Protein AF-A0A1T4WFX3-F1 (afdb_monomer_lite)

InterPro domains:
  IPR011010 DNA breaking-rejoining enzyme, catalytic core [SSF56349] (25-140)
  IPR044068 Core-binding (CB) domain [PS51900] (23-101)
  IPR057084 Phage integrase, N-terminal domain [PF24624] (21-119)

Foldseek 3Di:
DDPVVVVVVVVVVVVVVVQDQQDWQLVLLVVCLVVPLVPDPCSVVLSVLSNVLCVVLVRGRVVPDAPVSLVVSLVVCVVVDALVVNLVNLVSLQCSQVVCVVVVVHDDDRRSPPPDRDDHDDDPDDDDDPVSVVVVVVVVVVD

Structure (mmCIF, N/CA/C/O backbone):
data_AF-A0A1T4WFX3-F1
#
_entry.id   AF-A0A1T4WFX3-F1
#
loop_
_atom_site.group_PDB
_atom_site.id
_atom_site.type_symbol
_atom_site.label_atom_id
_atom_site.label_alt_id
_atom_site.label_comp_id
_atom_site.label_asym_id
_atom_site.label_entity_id
_atom_site.label_seq_id
_atom_site.pdbx_PDB_ins_code
_atom_site.Cartn_x
_atom_site.Cartn_y
_atom_site.Cartn_z
_atom_site.occupancy
_atom_site.B_iso_or_equiv
_atom_site.auth_seq_id
_atom_site.auth_comp_id
_atom_site.auth_asym_id
_atom_site.auth_atom_id
_atom_site.pdbx_PDB_model_num
ATOM 1 N N . MET A 1 1 ? 34.697 -6.656 -36.341 1.00 60.41 1 MET A N 1
ATOM 2 C CA . MET A 1 1 ? 33.283 -6.607 -35.911 1.00 60.41 1 MET A CA 1
ATOM 3 C C . MET A 1 1 ? 32.478 -6.214 -37.131 1.00 60.41 1 MET A C 1
ATOM 5 O O . MET A 1 1 ? 32.692 -5.115 -37.619 1.00 60.41 1 MET A O 1
ATOM 9 N N . ASP A 1 2 ? 31.669 -7.121 -37.673 1.00 86.25 2 ASP A N 1
ATOM 10 C CA . ASP A 1 2 ? 30.843 -6.846 -38.857 1.00 86.25 2 ASP A CA 1
ATOM 11 C C . ASP A 1 2 ? 29.645 -5.940 -38.495 1.00 86.25 2 ASP A C 1
ATOM 13 O O . ASP A 1 2 ? 29.198 -5.930 -37.342 1.00 86.25 2 ASP A O 1
ATOM 17 N N . ALA A 1 3 ? 29.141 -5.174 -39.464 1.00 84.69 3 ALA A N 1
ATOM 1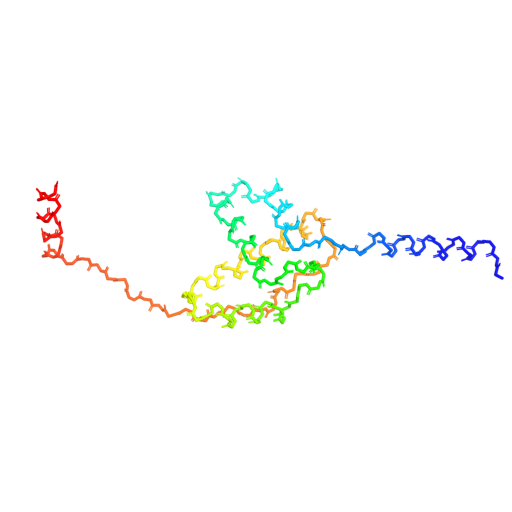8 C CA . ALA A 1 3 ? 28.041 -4.220 -39.329 1.00 84.69 3 ALA A CA 1
ATOM 19 C C . ALA A 1 3 ? 26.791 -4.864 -38.705 1.00 84.69 3 ALA A C 1
ATOM 21 O O . ALA A 1 3 ? 26.182 -4.276 -37.810 1.00 84.69 3 ALA A O 1
ATOM 22 N N . LEU A 1 4 ? 26.495 -6.118 -39.067 1.00 85.94 4 LEU A N 1
ATOM 23 C CA . LEU A 1 4 ? 25.395 -6.903 -38.499 1.00 85.94 4 LEU A CA 1
ATOM 24 C C . LEU A 1 4 ? 25.560 -7.151 -36.986 1.00 85.94 4 LEU A C 1
ATOM 26 O O . LEU A 1 4 ? 24.597 -7.096 -36.221 1.00 85.94 4 LEU A O 1
ATOM 30 N N . ALA A 1 5 ? 26.787 -7.390 -36.513 1.00 87.38 5 ALA A N 1
ATOM 31 C CA . ALA A 1 5 ? 27.062 -7.598 -35.090 1.00 87.38 5 ALA A CA 1
ATOM 32 C C . ALA A 1 5 ? 26.938 -6.293 -34.282 1.00 87.38 5 ALA A C 1
ATOM 34 O O . ALA A 1 5 ? 26.494 -6.310 -33.130 1.00 87.38 5 ALA A O 1
ATOM 35 N N . TYR A 1 6 ? 27.309 -5.158 -34.881 1.00 85.25 6 TYR A N 1
ATOM 36 C CA . TYR A 1 6 ? 27.132 -3.839 -34.275 1.00 85.25 6 TYR A CA 1
ATOM 37 C C . TYR A 1 6 ? 25.650 -3.457 -34.187 1.00 85.25 6 TYR A C 1
ATOM 39 O O . TYR A 1 6 ? 25.186 -3.043 -33.123 1.00 85.25 6 TYR A O 1
ATOM 47 N N . GLU A 1 7 ? 24.891 -3.675 -35.259 1.00 88.56 7 GLU A N 1
ATOM 48 C CA . GLU A 1 7 ? 23.453 -3.413 -35.311 1.00 88.56 7 GLU A CA 1
ATOM 49 C C . GLU A 1 7 ? 22.680 -4.263 -34.294 1.00 88.56 7 GLU A C 1
ATOM 51 O O . GLU A 1 7 ? 21.904 -3.724 -33.502 1.00 88.56 7 GLU A O 1
ATOM 56 N N . ASN A 1 8 ? 22.981 -5.563 -34.204 1.00 89.88 8 ASN A N 1
ATOM 57 C CA . ASN A 1 8 ? 22.392 -6.452 -33.200 1.00 89.88 8 ASN A CA 1
ATOM 58 C C . ASN A 1 8 ? 22.701 -6.000 -31.765 1.00 89.88 8 ASN A C 1
ATOM 60 O O . ASN A 1 8 ? 21.818 -6.003 -30.903 1.00 89.88 8 ASN A O 1
ATOM 64 N N . LYS A 1 9 ? 23.934 -5.553 -31.493 1.00 87.69 9 LYS A N 1
ATOM 65 C CA . LYS A 1 9 ? 24.322 -5.017 -30.179 1.00 87.69 9 LYS A CA 1
ATOM 66 C C . LYS A 1 9 ? 23.573 -3.722 -29.852 1.00 87.69 9 LYS A C 1
ATOM 68 O O . LYS A 1 9 ? 23.118 -3.556 -28.720 1.00 87.69 9 LYS A O 1
ATOM 73 N N . MET A 1 10 ? 23.408 -2.826 -30.825 1.00 83.56 10 MET A N 1
ATOM 74 C CA . MET A 1 10 ? 22.655 -1.576 -30.667 1.00 83.56 10 MET A CA 1
ATOM 75 C C . MET A 1 10 ? 21.156 -1.825 -30.461 1.00 83.56 10 MET A C 1
ATOM 77 O O . MET A 1 10 ? 20.543 -1.199 -29.596 1.00 83.56 10 MET A O 1
ATOM 81 N N . ALA A 1 11 ? 20.563 -2.765 -31.198 1.00 81.94 11 ALA A N 1
ATOM 82 C CA . ALA A 1 11 ? 19.168 -3.166 -31.035 1.00 81.94 11 ALA A CA 1
ATOM 83 C C . ALA A 1 11 ? 18.923 -3.814 -29.664 1.00 81.94 11 ALA A C 1
ATOM 85 O O . ALA A 1 11 ? 17.958 -3.466 -28.980 1.00 81.94 11 ALA A O 1
ATOM 86 N N . LEU A 1 12 ? 19.832 -4.685 -29.214 1.00 77.94 12 LEU A N 1
ATOM 87 C CA . LEU A 1 12 ? 19.784 -5.281 -27.881 1.00 77.94 12 LEU A CA 1
ATOM 88 C C . LEU A 1 12 ? 19.904 -4.213 -26.787 1.00 77.94 12 LEU A C 1
ATOM 90 O O . LEU A 1 12 ? 19.107 -4.210 -25.856 1.00 77.94 12 LEU A O 1
ATOM 94 N N . GLN A 1 13 ? 20.830 -3.260 -26.915 1.00 71.50 13 GLN A N 1
ATOM 95 C CA . GLN A 1 13 ? 20.957 -2.148 -25.968 1.00 71.50 13 GLN A CA 1
ATOM 96 C C . GLN A 1 13 ? 19.725 -1.236 -25.955 1.00 71.50 13 GLN A C 1
ATOM 98 O O . GLN A 1 13 ? 19.289 -0.825 -24.882 1.00 71.50 13 GLN A O 1
ATOM 103 N N . ARG A 1 14 ? 19.121 -0.951 -27.116 1.00 65.69 14 ARG A N 1
ATOM 104 C CA . ARG A 1 14 ? 17.847 -0.215 -27.203 1.00 65.69 14 ARG A CA 1
ATOM 105 C C . ARG A 1 14 ? 16.712 -0.980 -26.527 1.00 65.69 14 ARG A C 1
ATOM 107 O O . ARG A 1 14 ? 15.960 -0.378 -25.768 1.00 65.69 14 ARG A O 1
ATOM 114 N N . LYS A 1 15 ? 16.628 -2.297 -26.735 1.00 65.69 15 LYS A N 1
ATOM 115 C CA . LYS A 1 15 ? 15.638 -3.174 -26.095 1.00 65.69 15 LYS A CA 1
ATOM 116 C C . LYS A 1 15 ? 15.833 -3.244 -24.579 1.00 65.69 15 LYS A C 1
ATOM 118 O O . LYS A 1 15 ? 14.862 -3.129 -23.846 1.00 65.69 15 LYS A O 1
ATOM 123 N N . ILE A 1 16 ? 17.075 -3.352 -24.106 1.00 64.25 16 ILE A N 1
ATOM 124 C CA . ILE A 1 16 ? 17.428 -3.328 -22.679 1.00 64.25 16 ILE A CA 1
ATOM 125 C C . ILE A 1 16 ? 17.070 -1.973 -22.059 1.00 64.25 16 ILE A C 1
ATOM 127 O O . ILE A 1 16 ? 16.417 -1.926 -21.023 1.00 64.25 16 ILE A O 1
ATOM 131 N N . LYS A 1 17 ? 17.425 -0.860 -22.710 1.00 59.94 17 LYS A N 1
ATOM 132 C CA . LYS A 1 17 ? 17.097 0.492 -22.233 1.00 59.94 17 LYS A CA 1
ATOM 133 C C . LYS A 1 17 ? 15.586 0.749 -22.204 1.00 59.94 17 LYS A C 1
ATOM 135 O O . LYS A 1 17 ? 15.110 1.413 -21.293 1.00 59.94 17 LYS A O 1
ATOM 140 N N . ALA A 1 18 ? 14.840 0.199 -23.162 1.00 59.28 18 ALA A N 1
ATOM 141 C CA . ALA A 1 18 ? 13.378 0.214 -23.167 1.00 59.28 18 ALA A CA 1
ATOM 142 C C . ALA A 1 18 ? 12.753 -0.755 -22.141 1.00 59.28 18 ALA A C 1
ATOM 144 O O . ALA A 1 18 ? 11.586 -0.606 -21.797 1.00 59.28 18 ALA A O 1
ATOM 145 N N . SER A 1 19 ? 13.515 -1.739 -21.649 1.00 65.06 19 SER A N 1
ATOM 146 C CA . SER A 1 19 ? 13.051 -2.763 -20.706 1.00 65.06 19 SER A CA 1
ATOM 147 C C . SER A 1 19 ? 13.098 -2.320 -19.242 1.00 65.06 19 SER A C 1
ATOM 149 O O . SER A 1 19 ? 12.449 -2.960 -18.414 1.00 65.06 19 SER A O 1
ATOM 151 N N . PHE A 1 20 ? 13.862 -1.278 -18.902 1.00 76.94 20 PHE A N 1
ATOM 152 C CA . PHE A 1 20 ? 13.945 -0.785 -17.529 1.00 76.94 20 PHE A CA 1
ATOM 153 C C . PHE A 1 20 ? 12.863 0.258 -17.267 1.00 76.94 20 PHE A C 1
ATOM 155 O O . PHE A 1 20 ? 12.931 1.393 -17.739 1.00 76.94 20 PHE A O 1
ATOM 162 N N . ASP A 1 21 ? 11.860 -0.144 -16.491 1.00 88.38 21 ASP A N 1
ATOM 163 C CA . ASP A 1 21 ? 10.875 0.777 -15.944 1.00 88.38 21 ASP A CA 1
ATOM 164 C C . ASP A 1 21 ? 11.544 1.701 -14.913 1.00 88.38 21 ASP A C 1
ATOM 166 O O . ASP A 1 21 ? 11.890 1.280 -13.807 1.00 88.38 21 ASP A O 1
ATOM 170 N N . ASN A 1 22 ? 11.740 2.960 -15.309 1.00 93.94 22 ASN A N 1
ATOM 171 C CA . ASN A 1 22 ? 12.347 4.008 -14.486 1.00 93.94 22 ASN A CA 1
ATOM 172 C C . ASN A 1 22 ? 11.307 4.893 -13.784 1.00 93.94 22 ASN A C 1
ATOM 174 O O . ASN A 1 22 ? 11.677 5.899 -13.178 1.00 93.94 22 ASN A O 1
ATOM 178 N N . ARG A 1 23 ? 10.015 4.552 -13.876 1.00 96.69 23 ARG A N 1
ATOM 179 C CA . ARG A 1 23 ? 8.955 5.303 -13.201 1.00 96.69 23 ARG A CA 1
ATOM 180 C C . ARG A 1 23 ? 9.116 5.197 -11.689 1.00 96.69 23 ARG A C 1
ATOM 182 O O . ARG A 1 23 ? 9.428 4.136 -11.136 1.00 96.69 23 ARG A O 1
ATOM 189 N N . ARG A 1 24 ? 8.871 6.310 -11.009 1.00 98.12 24 ARG A N 1
ATOM 190 C CA . ARG A 1 24 ? 8.806 6.386 -9.551 1.00 98.12 24 ARG A CA 1
ATOM 191 C C . ARG A 1 24 ? 7.555 5.706 -9.019 1.00 98.12 24 ARG A C 1
ATOM 193 O O . ARG A 1 24 ? 6.551 5.572 -9.720 1.00 98.12 24 ARG A O 1
ATOM 200 N N . LEU A 1 25 ? 7.592 5.327 -7.745 1.00 98.38 25 LEU A N 1
ATOM 201 C CA . LEU A 1 25 ? 6.468 4.678 -7.076 1.00 98.38 25 LEU A CA 1
ATOM 202 C C . LEU A 1 25 ? 5.174 5.502 -7.177 1.00 98.38 25 LEU A C 1
ATOM 204 O O . LEU A 1 25 ? 4.116 4.946 -7.471 1.00 98.38 25 LEU A O 1
ATOM 208 N N . SER A 1 26 ? 5.260 6.826 -7.012 1.00 98.62 26 SER A N 1
ATOM 209 C CA . SER A 1 26 ? 4.123 7.739 -7.179 1.00 98.62 26 SER A CA 1
ATOM 210 C C . SER A 1 26 ? 3.514 7.680 -8.583 1.00 98.62 26 SER A C 1
ATOM 212 O O . SER A 1 26 ? 2.298 7.688 -8.721 1.00 98.62 26 SER A O 1
ATOM 214 N N . GLU A 1 27 ? 4.332 7.553 -9.630 1.00 98.62 27 GLU A N 1
ATOM 215 C CA . GLU A 1 27 ? 3.852 7.494 -11.017 1.00 98.62 27 GLU A CA 1
ATOM 216 C C . GLU A 1 27 ? 3.071 6.201 -11.296 1.00 98.62 27 GLU A C 1
ATOM 218 O O . GLU A 1 27 ? 2.092 6.209 -12.047 1.00 98.62 27 GLU A O 1
ATOM 223 N N . LEU A 1 28 ? 3.450 5.087 -10.663 1.00 98.31 28 LEU A N 1
ATOM 224 C CA . LEU A 1 28 ? 2.667 3.850 -10.731 1.00 98.31 28 LEU A CA 1
ATOM 225 C C . LEU A 1 28 ? 1.382 3.940 -9.918 1.00 98.31 28 LEU A C 1
ATOM 227 O O . LEU A 1 28 ? 0.358 3.426 -10.358 1.00 98.31 28 LEU A O 1
ATOM 231 N N . ILE A 1 29 ? 1.396 4.616 -8.769 1.00 98.75 29 ILE A N 1
ATOM 232 C CA . ILE A 1 29 ? 0.180 4.875 -7.988 1.00 98.75 29 ILE A CA 1
ATOM 233 C C . ILE A 1 29 ? -0.805 5.728 -8.800 1.00 98.75 29 ILE A C 1
ATOM 235 O O . ILE A 1 29 ? -1.994 5.399 -8.856 1.00 98.75 29 ILE A O 1
ATOM 239 N N . ASP A 1 30 ? -0.320 6.766 -9.482 1.00 98.75 30 ASP A N 1
ATOM 240 C CA . ASP A 1 30 ? -1.110 7.593 -10.398 1.00 98.75 30 ASP A CA 1
ATOM 241 C C . ASP A 1 30 ? -1.693 6.761 -11.539 1.00 98.75 30 ASP A C 1
ATOM 243 O O . ASP A 1 30 ? -2.889 6.846 -11.834 1.00 98.75 30 ASP A O 1
ATOM 247 N N . LEU A 1 31 ? -0.860 5.936 -12.181 1.00 98.44 31 LEU A N 1
ATOM 248 C CA . LEU A 1 31 ? -1.288 5.059 -13.266 1.00 98.44 31 LEU A CA 1
ATOM 249 C C . LEU A 1 31 ? -2.352 4.067 -12.789 1.00 98.44 31 LEU A C 1
ATOM 251 O O . LEU A 1 31 ? -3.405 3.937 -13.415 1.00 98.44 31 LEU A O 1
ATOM 255 N N . TRP A 1 32 ? -2.120 3.418 -11.649 1.00 98.56 32 TRP A N 1
ATOM 256 C CA . TRP A 1 32 ? -3.080 2.513 -11.030 1.00 98.56 32 TRP A CA 1
ATOM 257 C C . TRP A 1 32 ? -4.396 3.224 -10.731 1.00 98.56 32 TRP A C 1
ATOM 259 O O . TRP A 1 32 ? -5.463 2.678 -11.006 1.00 98.56 32 TRP A O 1
ATOM 269 N N . HIS A 1 33 ? -4.360 4.455 -10.220 1.00 98.56 33 HIS A N 1
ATOM 270 C CA . HIS A 1 33 ? -5.579 5.202 -9.941 1.00 98.56 33 HIS A CA 1
ATOM 271 C C . HIS A 1 33 ? -6.352 5.542 -11.221 1.00 98.56 33 HIS A C 1
ATOM 273 O O . HIS A 1 33 ? -7.570 5.350 -11.269 1.00 98.56 33 HIS A O 1
ATOM 279 N N . LYS A 1 34 ? -5.651 5.970 -12.279 1.00 98.19 34 LYS A N 1
ATOM 280 C CA . LYS A 1 34 ? -6.240 6.284 -13.592 1.00 98.19 34 LYS A CA 1
ATOM 281 C C . LYS A 1 34 ? -6.899 5.071 -14.250 1.00 98.19 34 LYS A C 1
ATOM 283 O O . LYS A 1 34 ? -7.973 5.228 -14.840 1.00 98.19 34 LYS A O 1
ATOM 288 N N . LEU A 1 35 ? -6.262 3.902 -14.157 1.00 97.31 35 LEU A N 1
ATOM 289 C CA . LEU A 1 35 ? -6.707 2.662 -14.803 1.00 97.31 35 LEU A CA 1
ATOM 290 C C . LEU A 1 35 ? -7.728 1.875 -13.973 1.00 97.31 35 LEU A C 1
ATOM 292 O O . LEU A 1 35 ? -8.623 1.261 -14.541 1.00 97.31 35 LEU A O 1
ATOM 296 N N . HIS A 1 36 ? -7.613 1.902 -12.645 1.00 97.50 36 HIS A N 1
ATOM 297 C CA . HIS A 1 36 ? -8.385 1.039 -11.750 1.00 97.50 36 HIS A CA 1
ATOM 298 C C . HIS A 1 36 ? -8.921 1.786 -10.526 1.00 97.50 36 HIS A C 1
ATOM 300 O O . HIS A 1 36 ? -10.119 1.765 -10.246 1.00 97.50 36 HIS A O 1
ATOM 306 N N . GLY A 1 37 ? -8.044 2.466 -9.784 1.00 96.88 37 GLY A N 1
ATOM 307 C CA . GLY A 1 37 ? -8.368 2.990 -8.459 1.00 96.88 37 GLY A CA 1
ATOM 308 C C . GLY A 1 37 ? -9.553 3.958 -8.435 1.00 96.88 37 GLY A C 1
ATOM 309 O O . GLY A 1 37 ? -10.292 3.957 -7.457 1.00 96.88 37 GLY A O 1
ATOM 310 N N . LYS A 1 38 ? -9.786 4.739 -9.498 1.00 96.88 38 LYS A N 1
ATOM 311 C CA . LYS A 1 38 ? -10.930 5.664 -9.604 1.00 96.88 38 LYS A CA 1
ATOM 312 C C . LYS A 1 38 ? -12.302 4.976 -9.605 1.00 96.88 38 LYS A C 1
ATOM 314 O O . LYS A 1 38 ? -13.285 5.613 -9.253 1.00 96.88 38 LYS A O 1
ATOM 319 N N . ALA A 1 39 ? -12.373 3.698 -9.985 1.00 96.88 39 ALA A N 1
ATOM 320 C CA . ALA A 1 39 ? -13.618 2.929 -10.018 1.00 96.88 39 ALA A CA 1
ATOM 321 C C . ALA A 1 39 ? -13.992 2.322 -8.649 1.00 96.88 39 ALA A C 1
ATOM 323 O O . ALA A 1 39 ? -15.075 1.766 -8.490 1.00 96.88 39 ALA A O 1
ATOM 324 N N . LEU A 1 40 ? -13.106 2.410 -7.650 1.00 96.88 40 LEU A N 1
ATOM 325 C CA . LEU A 1 40 ? -13.342 1.867 -6.313 1.00 96.88 40 LEU A CA 1
ATOM 326 C C . LEU A 1 40 ? -14.129 2.848 -5.437 1.00 96.88 40 LEU A C 1
ATOM 328 O O . LEU A 1 40 ? -13.855 4.048 -5.441 1.00 96.88 40 LEU A O 1
ATOM 332 N N . LYS A 1 41 ? -15.014 2.319 -4.579 1.00 96.56 41 LYS A N 1
ATOM 333 C CA . LYS A 1 41 ? -15.817 3.107 -3.621 1.00 96.56 41 LYS A CA 1
ATOM 334 C C . LYS A 1 41 ? -14.979 4.076 -2.775 1.00 96.56 41 LYS A C 1
ATOM 336 O O . LYS A 1 41 ? -15.389 5.206 -2.547 1.00 96.56 41 LYS A O 1
ATOM 341 N N . ASP A 1 42 ? -13.808 3.648 -2.304 1.00 94.62 42 ASP A N 1
ATOM 342 C CA . ASP A 1 42 ? -12.871 4.466 -1.520 1.00 94.62 42 ASP A CA 1
ATOM 343 C C . ASP A 1 42 ? -11.585 4.809 -2.295 1.00 94.62 42 ASP A C 1
ATOM 345 O O . ASP A 1 42 ? -10.540 5.080 -1.700 1.00 94.62 42 ASP A O 1
ATOM 349 N N . GLY A 1 43 ? -11.666 4.827 -3.629 1.00 96.56 43 GLY A N 1
ATOM 350 C CA . GLY A 1 43 ? -10.540 4.989 -4.547 1.00 96.56 43 GLY A CA 1
ATOM 351 C C . GLY A 1 43 ? -9.672 6.215 -4.284 1.00 96.56 43 GLY A C 1
ATOM 352 O O . GLY A 1 43 ? -8.456 6.092 -4.144 1.00 96.56 43 GLY A O 1
ATOM 353 N N . LEU A 1 44 ? -10.290 7.393 -4.145 1.00 97.88 44 LEU A N 1
ATOM 354 C CA . LEU A 1 44 ? -9.572 8.644 -3.875 1.00 97.88 44 LEU A CA 1
ATOM 355 C C . LEU A 1 44 ? -8.852 8.619 -2.517 1.00 97.88 44 LEU A C 1
ATOM 357 O O . LEU A 1 44 ? -7.732 9.115 -2.389 1.00 97.88 44 LEU A O 1
ATOM 361 N N . ARG A 1 45 ? -9.476 8.022 -1.494 1.00 97.81 45 ARG A N 1
ATOM 362 C CA . ARG A 1 45 ? -8.869 7.873 -0.165 1.00 97.81 45 ARG A CA 1
ATOM 363 C C . ARG A 1 45 ? -7.655 6.945 -0.230 1.00 97.81 45 ARG A C 1
ATOM 365 O O . ARG A 1 45 ? -6.616 7.284 0.332 1.00 97.81 45 ARG A O 1
ATOM 372 N N . ARG A 1 46 ? -7.770 5.809 -0.932 1.00 97.81 46 ARG A N 1
ATOM 373 C CA . ARG A 1 46 ? -6.655 4.868 -1.137 1.00 97.81 46 ARG A CA 1
ATOM 374 C C . ARG A 1 46 ? -5.513 5.506 -1.911 1.00 97.81 46 ARG A C 1
ATOM 376 O O . ARG A 1 46 ? -4.375 5.384 -1.483 1.00 97.81 46 ARG A O 1
ATOM 383 N N . TYR A 1 47 ? -5.818 6.227 -2.987 1.00 98.50 47 TYR A N 1
ATOM 384 C CA . TYR A 1 47 ? -4.830 6.969 -3.768 1.00 98.50 47 TYR A CA 1
ATOM 385 C C . TYR A 1 47 ? -4.021 7.936 -2.893 1.00 98.50 47 TYR A C 1
ATOM 387 O O . TYR A 1 47 ? -2.798 7.850 -2.849 1.00 98.50 47 TYR A O 1
ATOM 395 N N . LYS A 1 48 ? -4.699 8.780 -2.102 1.00 98.50 48 LYS A N 1
ATOM 396 C CA . LYS A 1 48 ? -4.031 9.712 -1.178 1.00 98.50 48 LYS A CA 1
ATOM 397 C C . LYS A 1 48 ? -3.182 8.998 -0.123 1.00 98.50 48 LYS A C 1
ATOM 399 O O . LYS A 1 48 ? -2.150 9.529 0.271 1.00 98.50 48 LYS A O 1
ATOM 404 N N . LEU A 1 49 ? -3.622 7.837 0.369 1.00 98.25 49 LEU A N 1
ATOM 405 C CA . LEU A 1 49 ? -2.842 7.039 1.317 1.00 98.25 49 LEU A CA 1
ATOM 406 C C . LEU A 1 49 ? -1.578 6.484 0.652 1.00 98.25 49 LEU A C 1
ATOM 408 O O . LEU A 1 49 ? -0.490 6.673 1.178 1.00 98.25 49 LEU A O 1
ATOM 412 N N . LEU A 1 50 ? -1.725 5.850 -0.512 1.00 98.62 50 LEU A N 1
ATOM 413 C CA . LEU A 1 50 ? -0.622 5.286 -1.290 1.00 98.62 50 LEU A CA 1
ATOM 414 C C . LEU A 1 50 ? 0.421 6.349 -1.642 1.00 98.62 50 LEU A C 1
ATOM 416 O O . LEU A 1 50 ? 1.614 6.098 -1.505 1.00 98.62 50 LEU A O 1
ATOM 420 N N . PHE A 1 51 ? -0.015 7.549 -2.028 1.00 98.44 51 PHE A N 1
ATOM 421 C CA . PHE A 1 51 ? 0.893 8.650 -2.339 1.00 98.44 51 PHE A CA 1
ATOM 422 C C . PHE A 1 51 ? 1.735 9.057 -1.119 1.00 98.44 51 PHE A C 1
ATOM 424 O O . PHE A 1 51 ? 2.954 9.142 -1.216 1.00 98.44 51 PHE A O 1
ATOM 431 N N . ARG A 1 52 ? 1.117 9.173 0.067 1.00 98.38 52 ARG A N 1
ATOM 432 C CA . ARG A 1 52 ? 1.849 9.417 1.326 1.00 98.38 52 ARG A CA 1
ATOM 433 C C . ARG A 1 52 ? 2.811 8.286 1.681 1.00 98.38 52 ARG A C 1
ATOM 435 O O . ARG A 1 52 ? 3.855 8.535 2.276 1.00 98.38 52 ARG A O 1
ATOM 442 N N . MET A 1 53 ? 2.463 7.037 1.360 1.00 98.25 53 MET A N 1
ATOM 443 C CA . MET A 1 53 ? 3.388 5.912 1.532 1.00 98.25 53 MET A CA 1
ATOM 444 C C . MET A 1 53 ? 4.617 6.098 0.645 1.00 98.25 53 MET A C 1
ATOM 446 O O . MET A 1 53 ? 5.728 5.934 1.136 1.00 98.25 53 MET A O 1
ATOM 450 N N . ALA A 1 54 ? 4.421 6.478 -0.623 1.00 98.44 54 ALA A N 1
ATOM 451 C CA . ALA A 1 54 ? 5.516 6.753 -1.545 1.00 98.44 54 ALA A CA 1
ATOM 452 C C . ALA A 1 54 ? 6.408 7.894 -1.051 1.00 98.44 54 ALA A C 1
ATOM 454 O O . ALA A 1 54 ? 7.622 7.734 -1.050 1.00 98.44 54 ALA A O 1
ATOM 455 N N . GLU A 1 55 ? 5.834 8.994 -0.561 1.00 98.19 55 GLU A N 1
ATOM 456 C CA . GLU A 1 55 ? 6.595 10.096 0.045 1.00 98.19 55 GLU A CA 1
ATOM 457 C C . GLU A 1 55 ? 7.451 9.622 1.228 1.00 98.19 55 GLU A C 1
ATOM 459 O O . GLU A 1 55 ? 8.642 9.920 1.277 1.00 98.19 55 GLU A O 1
ATOM 464 N N . ARG A 1 56 ? 6.883 8.819 2.139 1.00 97.50 56 ARG A N 1
ATOM 465 C CA . ARG A 1 56 ? 7.601 8.294 3.316 1.00 97.50 56 ARG A CA 1
ATOM 466 C C . ARG A 1 56 ? 8.785 7.399 2.969 1.00 97.50 56 ARG A C 1
ATOM 468 O O . ARG A 1 56 ? 9.760 7.391 3.706 1.00 97.50 56 ARG A O 1
ATOM 475 N N . VAL A 1 57 ? 8.720 6.667 1.858 1.00 97.75 57 VAL A N 1
ATOM 476 C CA . VAL A 1 57 ? 9.846 5.844 1.383 1.00 97.75 57 VAL A CA 1
ATOM 477 C C . VAL A 1 57 ? 10.766 6.593 0.412 1.00 97.75 57 VAL A C 1
ATOM 479 O O . VAL A 1 57 ? 11.538 5.961 -0.302 1.00 97.75 57 VAL A O 1
ATOM 482 N N . ASN A 1 58 ? 10.698 7.929 0.371 1.00 98.12 58 ASN A N 1
ATOM 483 C CA . ASN A 1 58 ? 11.479 8.800 -0.520 1.00 98.12 58 ASN A CA 1
ATOM 484 C C . ASN A 1 58 ? 11.218 8.583 -2.021 1.00 98.12 58 ASN A C 1
ATOM 486 O O . ASN A 1 58 ? 12.082 8.829 -2.862 1.00 98.12 58 ASN A O 1
ATOM 490 N N . ASN A 1 59 ? 10.007 8.138 -2.360 1.00 98.25 59 ASN A N 1
ATOM 491 C CA . ASN A 1 59 ? 9.489 7.960 -3.715 1.00 98.25 59 ASN A CA 1
ATOM 492 C C . ASN A 1 59 ? 10.503 7.317 -4.690 1.00 98.25 59 ASN A C 1
ATOM 494 O O . ASN A 1 59 ? 10.904 7.948 -5.681 1.00 98.25 59 ASN A O 1
ATOM 498 N N . PRO A 1 60 ? 10.957 6.082 -4.402 1.00 97.81 60 PRO A N 1
ATOM 499 C CA . PRO A 1 60 ? 12.013 5.428 -5.160 1.00 97.81 60 PRO A CA 1
ATOM 500 C C . PRO A 1 60 ? 11.533 5.098 -6.574 1.00 97.81 60 PRO A C 1
ATOM 502 O O . PRO A 1 60 ? 10.330 5.095 -6.859 1.00 97.81 60 PRO A O 1
ATOM 505 N N . ILE A 1 61 ? 12.472 4.762 -7.462 1.00 97.12 61 ILE A N 1
ATOM 506 C CA . ILE A 1 61 ? 12.119 4.054 -8.699 1.00 97.12 61 ILE A CA 1
ATOM 507 C C . ILE A 1 61 ? 11.433 2.751 -8.288 1.00 97.12 61 ILE A C 1
ATOM 509 O O . ILE A 1 61 ? 11.888 2.069 -7.373 1.00 97.12 61 ILE A O 1
ATOM 513 N N . ALA A 1 62 ? 10.327 2.387 -8.924 1.00 95.38 62 ALA A N 1
ATOM 514 C CA . ALA A 1 62 ? 9.529 1.272 -8.427 1.00 95.38 62 ALA A CA 1
ATOM 515 C C . ALA A 1 62 ? 10.201 -0.095 -8.545 1.00 95.38 62 ALA A C 1
ATOM 517 O O . ALA A 1 62 ? 9.939 -0.970 -7.727 1.00 95.38 62 ALA A O 1
ATOM 518 N N . THR A 1 63 ? 11.122 -0.263 -9.493 1.00 94.62 63 THR A N 1
ATOM 519 C CA . THR A 1 63 ? 11.995 -1.444 -9.564 1.00 94.62 63 THR A CA 1
ATOM 520 C C . THR A 1 63 ? 13.003 -1.510 -8.408 1.00 94.62 63 THR A C 1
ATOM 522 O O . THR A 1 63 ? 13.544 -2.574 -8.131 1.00 94.62 63 THR A O 1
ATOM 525 N N . GLN A 1 64 ? 13.224 -0.399 -7.697 1.00 95.31 64 GLN A N 1
ATOM 526 C CA . GLN A 1 64 ? 14.029 -0.309 -6.473 1.00 95.31 64 GLN A CA 1
ATOM 527 C C . GLN A 1 64 ? 13.172 -0.368 -5.198 1.00 95.31 64 GLN A C 1
ATOM 529 O O . GLN A 1 64 ? 13.708 -0.388 -4.092 1.00 95.31 64 GLN A O 1
ATOM 534 N N . PHE A 1 65 ? 11.841 -0.400 -5.317 1.00 97.25 65 PHE A N 1
ATOM 535 C CA . PHE A 1 65 ? 10.960 -0.609 -4.176 1.00 97.25 65 PHE A CA 1
ATOM 536 C C . PHE A 1 65 ? 10.947 -2.100 -3.823 1.00 97.25 65 PHE A C 1
ATOM 538 O O . PHE A 1 65 ? 10.293 -2.904 -4.483 1.00 97.25 65 PHE A O 1
ATOM 545 N N . THR A 1 66 ? 11.701 -2.483 -2.795 1.00 96.94 66 THR A N 1
ATOM 546 C CA . THR A 1 66 ? 11.871 -3.885 -2.387 1.00 96.94 66 THR A CA 1
ATOM 547 C C . THR A 1 66 ? 11.030 -4.238 -1.161 1.00 96.94 66 THR A C 1
ATOM 549 O O . THR A 1 66 ? 10.475 -3.378 -0.470 1.00 96.94 66 THR A O 1
ATOM 552 N N . SER A 1 67 ? 10.968 -5.533 -0.839 1.00 96.69 67 SER A N 1
ATOM 553 C CA . SER A 1 67 ? 10.362 -5.999 0.409 1.00 96.69 67 SER A CA 1
ATOM 554 C C . SER A 1 67 ? 11.046 -5.440 1.657 1.00 96.69 67 SER A C 1
ATOM 556 O O . SER A 1 67 ? 10.384 -5.257 2.674 1.00 96.69 67 SER A O 1
ATOM 558 N N . GLU A 1 68 ? 12.350 -5.168 1.581 1.00 96.81 68 GLU A N 1
ATOM 559 C CA . GLU A 1 68 ? 13.145 -4.578 2.661 1.00 96.81 68 GLU A CA 1
ATOM 560 C C . GLU A 1 68 ? 12.762 -3.114 2.897 1.00 96.81 68 GLU A C 1
ATOM 562 O O . GLU A 1 68 ? 12.438 -2.746 4.025 1.00 96.81 68 GLU A O 1
ATOM 567 N N . VAL A 1 69 ? 12.659 -2.310 1.829 1.00 97.62 69 VAL A N 1
ATOM 568 C CA . VAL A 1 69 ? 12.156 -0.924 1.912 1.00 97.62 69 VAL A CA 1
ATOM 569 C C . VAL A 1 69 ? 10.780 -0.897 2.583 1.00 97.62 69 VAL A C 1
ATOM 571 O O . VAL A 1 69 ? 10.523 -0.094 3.481 1.00 97.62 69 VAL A O 1
ATOM 574 N N . PHE A 1 70 ? 9.891 -1.819 2.203 1.00 97.81 70 PHE A N 1
ATOM 575 C CA . PHE A 1 70 ? 8.572 -1.908 2.821 1.00 97.81 70 PHE A CA 1
ATOM 576 C C . PHE A 1 70 ? 8.599 -2.439 4.266 1.00 97.81 70 PHE A C 1
ATOM 578 O O . PHE A 1 70 ? 7.743 -2.075 5.077 1.00 97.81 70 PHE A O 1
ATOM 585 N N . ALA A 1 71 ? 9.558 -3.293 4.624 1.00 96.50 71 ALA A N 1
ATOM 586 C CA . ALA A 1 71 ? 9.737 -3.752 5.998 1.00 96.50 71 ALA A CA 1
ATOM 587 C C . ALA A 1 71 ? 10.153 -2.597 6.921 1.00 96.50 71 ALA A C 1
ATOM 589 O O . ALA A 1 71 ? 9.528 -2.433 7.971 1.00 96.50 71 ALA A O 1
ATOM 590 N N . HIS A 1 72 ? 11.103 -1.761 6.491 1.00 96.69 72 HIS A N 1
ATOM 591 C CA . HIS A 1 72 ? 11.490 -0.544 7.210 1.00 96.69 72 HIS A CA 1
ATOM 592 C C . HIS A 1 72 ? 10.319 0.426 7.361 1.00 96.69 72 HIS A C 1
ATOM 594 O O . HIS A 1 72 ? 10.015 0.844 8.477 1.00 96.69 72 HIS A O 1
ATOM 600 N N . TYR A 1 73 ? 9.572 0.674 6.279 1.00 97.50 73 TYR A N 1
ATOM 601 C CA . TYR A 1 73 ? 8.345 1.470 6.338 1.00 97.50 73 TYR A CA 1
ATOM 602 C C . TYR A 1 73 ? 7.380 0.968 7.424 1.00 97.50 73 TYR A C 1
ATOM 604 O O . TYR A 1 73 ? 6.879 1.745 8.237 1.00 97.50 73 TYR A O 1
ATOM 612 N N . ARG A 1 74 ? 7.117 -0.347 7.474 1.00 96.12 74 ARG A N 1
ATOM 613 C CA . ARG A 1 74 ? 6.212 -0.921 8.482 1.00 96.12 74 ARG A CA 1
ATOM 614 C C . ARG A 1 74 ? 6.760 -0.817 9.901 1.00 96.12 74 ARG A C 1
ATOM 616 O O . ARG A 1 74 ? 5.962 -0.639 10.816 1.00 96.12 74 A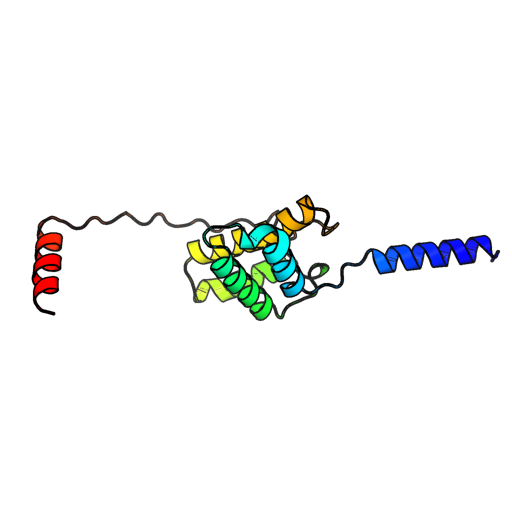RG A O 1
ATOM 623 N N . GLN A 1 75 ? 8.073 -0.952 10.084 1.00 95.50 75 GLN A N 1
ATOM 624 C CA . GLN A 1 75 ? 8.720 -0.814 11.387 1.00 95.50 75 GLN A CA 1
ATOM 625 C C . GLN A 1 75 ? 8.523 0.597 11.949 1.00 95.50 75 GLN A C 1
ATOM 627 O O . GLN A 1 75 ? 8.113 0.739 13.097 1.00 95.50 75 GLN A O 1
ATOM 632 N N . GLU A 1 76 ? 8.751 1.631 11.140 1.00 95.81 76 GLU A N 1
ATOM 633 C CA . GLU A 1 76 ? 8.548 3.023 11.555 1.00 95.81 76 GLU A CA 1
ATOM 634 C C . GLU A 1 76 ? 7.073 3.296 11.871 1.00 95.81 76 GLU A C 1
ATOM 636 O O . GLU A 1 76 ? 6.719 3.818 12.929 1.00 95.81 76 GLU A O 1
ATOM 641 N N . ARG A 1 77 ? 6.185 2.859 10.973 1.00 95.69 77 ARG A N 1
ATOM 642 C CA . ARG A 1 77 ? 4.743 3.104 11.073 1.00 95.69 77 ARG A CA 1
ATOM 643 C C . ARG A 1 77 ? 4.064 2.355 12.213 1.00 95.69 77 ARG A C 1
ATOM 645 O O . ARG A 1 77 ? 3.017 2.807 12.674 1.00 95.69 77 ARG A O 1
ATOM 652 N N . ALA A 1 78 ? 4.641 1.255 12.695 1.00 94.88 78 ALA A N 1
ATOM 653 C CA . ALA A 1 78 ? 4.100 0.495 13.820 1.00 94.88 78 ALA A CA 1
ATOM 654 C C . ALA A 1 78 ? 3.979 1.317 15.112 1.00 94.88 78 ALA A C 1
ATOM 656 O O . ALA A 1 78 ? 3.125 1.011 15.941 1.00 94.88 78 ALA A O 1
ATOM 657 N N . ASN A 1 79 ? 4.772 2.382 15.255 1.00 94.25 79 ASN A N 1
ATOM 658 C CA . ASN A 1 79 ? 4.702 3.292 16.400 1.00 94.25 79 ASN A CA 1
ATOM 659 C C . ASN A 1 79 ? 3.625 4.380 16.247 1.00 94.25 79 ASN A C 1
ATOM 661 O O . ASN A 1 79 ? 3.307 5.074 17.207 1.00 94.25 79 ASN A O 1
ATOM 665 N N . GLU A 1 80 ? 3.069 4.548 15.047 1.00 95.38 80 GLU A N 1
ATOM 666 C CA . GLU A 1 80 ? 2.163 5.650 14.713 1.00 95.38 80 GLU A CA 1
ATOM 667 C C . GLU A 1 80 ? 0.718 5.187 14.484 1.00 95.38 80 GLU A C 1
ATOM 669 O O . GLU A 1 80 ? -0.214 5.987 14.582 1.00 95.38 80 GLU A O 1
ATOM 674 N N . VAL A 1 81 ? 0.506 3.920 14.115 1.00 95.56 81 VAL A N 1
ATOM 675 C CA . VAL A 1 81 ? -0.820 3.396 13.765 1.00 95.56 81 VAL A CA 1
ATOM 676 C C . VAL A 1 81 ? -1.050 1.970 14.238 1.00 95.56 81 VAL A C 1
ATOM 678 O O . VAL A 1 81 ? -0.129 1.207 14.504 1.00 95.56 81 VAL A O 1
ATOM 681 N N . SER A 1 82 ? -2.326 1.587 14.288 1.00 94.75 82 SER A N 1
ATOM 682 C CA . SER A 1 82 ? -2.726 0.223 14.616 1.00 94.75 82 SER A CA 1
ATOM 683 C C . SER A 1 82 ? -2.236 -0.801 13.588 1.00 94.75 82 SER A C 1
ATOM 685 O O . SER A 1 82 ? -2.105 -0.516 12.394 1.00 94.75 82 SER A O 1
ATOM 687 N N . VAL A 1 83 ? -2.078 -2.045 14.046 1.00 94.31 83 VAL A N 1
ATOM 688 C CA . VAL A 1 83 ? -1.717 -3.203 13.212 1.00 94.31 83 VAL A CA 1
ATOM 689 C C . VAL A 1 83 ? -2.658 -3.364 12.013 1.00 94.31 83 VAL A C 1
ATOM 691 O O . VAL A 1 83 ? -2.197 -3.537 10.885 1.00 94.31 83 VAL A O 1
ATOM 694 N N . GLY A 1 84 ? -3.970 -3.215 12.220 1.00 95.56 84 GLY A N 1
ATOM 695 C CA . GLY A 1 84 ? -4.941 -3.276 11.125 1.00 95.56 84 GLY A CA 1
ATOM 696 C C . GLY A 1 84 ? -4.770 -2.159 10.093 1.00 95.56 84 GLY A C 1
ATOM 697 O O . GLY A 1 84 ? -5.080 -2.333 8.916 1.00 95.56 84 GLY A O 1
ATOM 698 N N . THR A 1 85 ? -4.216 -1.009 10.483 1.00 95.69 85 THR A N 1
ATOM 699 C CA . THR A 1 85 ? -3.885 0.063 9.533 1.00 95.69 85 THR A CA 1
ATOM 700 C C . THR A 1 85 ? -2.669 -0.301 8.688 1.00 95.69 85 THR A C 1
ATOM 702 O O . THR A 1 85 ? -2.757 -0.188 7.467 1.00 95.69 85 THR A O 1
ATOM 705 N N . LEU A 1 86 ? -1.604 -0.838 9.294 1.00 96.56 86 LEU A N 1
ATOM 706 C CA . LEU A 1 86 ? -0.436 -1.355 8.564 1.00 96.56 86 LEU A CA 1
ATOM 707 C C . LEU A 1 86 ? -0.821 -2.457 7.572 1.00 96.56 86 LEU A C 1
ATOM 709 O O . LEU A 1 86 ? -0.353 -2.476 6.433 1.00 96.56 86 LEU A O 1
ATOM 713 N N . ASN A 1 87 ? -1.699 -3.374 7.984 1.00 96.94 87 ASN A N 1
ATOM 714 C CA . ASN A 1 87 ? -2.169 -4.455 7.121 1.00 96.94 87 ASN A CA 1
ATOM 715 C C . ASN A 1 87 ? -2.973 -3.932 5.923 1.00 96.94 87 ASN A C 1
ATOM 717 O O . ASN A 1 87 ? -2.824 -4.463 4.819 1.00 96.94 87 ASN A O 1
ATOM 721 N N . ARG A 1 88 ? -3.776 -2.873 6.110 1.00 96.81 88 ARG A N 1
ATOM 722 C CA . ARG A 1 88 ? -4.484 -2.186 5.016 1.00 96.81 88 ARG A CA 1
ATOM 723 C C . ARG A 1 88 ? -3.528 -1.461 4.071 1.00 96.81 88 ARG A C 1
ATOM 725 O O . ARG A 1 88 ? -3.663 -1.619 2.861 1.00 96.81 88 ARG A O 1
ATOM 732 N N . GLU A 1 89 ? -2.566 -0.708 4.604 1.00 97.44 89 GLU A N 1
ATOM 733 C CA . GLU A 1 89 ? -1.517 -0.040 3.814 1.00 97.44 89 GLU A CA 1
ATOM 734 C C . GLU A 1 89 ? -0.761 -1.062 2.948 1.00 97.44 89 GLU A C 1
ATOM 736 O O . GLU A 1 89 ? -0.633 -0.888 1.734 1.00 97.44 89 GLU A O 1
ATOM 741 N N . HIS A 1 90 ? -0.370 -2.194 3.540 1.00 98.00 90 HIS A N 1
ATOM 74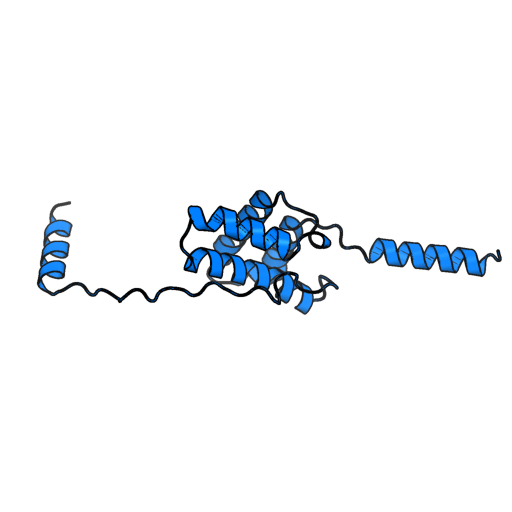2 C CA . HIS A 1 90 ? 0.236 -3.315 2.825 1.00 98.00 90 HIS A CA 1
ATOM 743 C C . HIS A 1 90 ? -0.676 -3.873 1.726 1.00 98.00 90 HIS A C 1
ATOM 745 O O . HIS A 1 90 ? -0.250 -3.986 0.575 1.00 98.00 90 HIS A O 1
ATOM 751 N N . ALA A 1 91 ? -1.933 -4.190 2.044 1.00 97.75 91 ALA A N 1
ATOM 752 C CA . ALA A 1 91 ? -2.873 -4.732 1.067 1.00 97.75 91 ALA A CA 1
ATOM 753 C C . ALA A 1 91 ? -3.058 -3.794 -0.137 1.00 97.75 91 ALA A C 1
ATOM 755 O O . ALA A 1 91 ? -3.105 -4.260 -1.276 1.00 97.75 91 ALA A O 1
ATOM 756 N N . TYR A 1 92 ? -3.118 -2.480 0.090 1.00 98.12 92 TYR A N 1
ATOM 757 C CA . TYR A 1 92 ? -3.265 -1.508 -0.991 1.00 98.12 92 TYR A CA 1
ATOM 758 C C . TYR A 1 92 ? -2.019 -1.415 -1.863 1.00 98.12 92 TYR A C 1
ATOM 760 O O . TYR A 1 92 ? -2.150 -1.468 -3.084 1.00 98.12 92 TYR A O 1
ATOM 768 N N . MET A 1 93 ? -0.822 -1.336 -1.277 1.00 98.44 93 MET A N 1
ATOM 769 C CA . MET A 1 93 ? 0.404 -1.276 -2.075 1.00 98.44 93 MET A CA 1
ATOM 770 C C . MET A 1 93 ? 0.591 -2.561 -2.889 1.00 98.44 93 MET A C 1
ATOM 772 O O . MET A 1 93 ? 0.894 -2.518 -4.079 1.00 98.44 93 MET A O 1
ATOM 776 N N . ARG A 1 94 ? 0.298 -3.720 -2.287 1.00 98.12 94 ARG A N 1
ATOM 777 C CA . ARG A 1 94 ? 0.308 -5.004 -2.994 1.00 98.12 94 ARG A CA 1
ATOM 778 C C . ARG A 1 94 ? -0.688 -5.007 -4.162 1.00 98.12 94 ARG A C 1
ATOM 780 O O . ARG A 1 94 ? -0.363 -5.525 -5.228 1.00 98.12 94 ARG A O 1
ATOM 787 N N . ALA A 1 95 ? -1.877 -4.427 -3.983 1.00 97.75 95 ALA A N 1
ATOM 788 C CA . ALA A 1 95 ? -2.887 -4.331 -5.035 1.00 97.75 95 ALA A CA 1
ATOM 789 C C . ALA A 1 95 ? -2.442 -3.450 -6.216 1.00 97.75 95 ALA A C 1
ATOM 791 O O . ALA A 1 95 ? -2.740 -3.808 -7.352 1.00 97.75 95 ALA A O 1
ATOM 792 N N . VAL A 1 96 ? -1.695 -2.363 -5.972 1.00 98.50 96 VAL A N 1
ATOM 793 C CA . VAL A 1 96 ? -1.138 -1.502 -7.036 1.00 98.50 96 VAL A CA 1
ATOM 794 C C . VAL A 1 96 ? -0.272 -2.318 -7.995 1.00 98.50 96 VAL A C 1
ATOM 796 O O . VAL A 1 96 ? -0.566 -2.376 -9.188 1.00 98.50 96 VAL A O 1
ATOM 799 N N . PHE A 1 97 ? 0.750 -3.005 -7.478 1.00 98.38 97 PHE A N 1
ATOM 800 C CA . PHE A 1 97 ? 1.658 -3.802 -8.309 1.00 98.38 97 PHE A CA 1
ATOM 801 C C . PHE A 1 97 ? 0.947 -4.972 -8.992 1.00 98.38 97 PHE A C 1
ATOM 803 O O . PHE A 1 97 ? 1.150 -5.209 -10.180 1.00 98.38 97 PHE A O 1
ATOM 810 N N . ASN A 1 98 ? 0.075 -5.685 -8.271 1.00 98.31 98 ASN A N 1
ATOM 811 C CA . ASN A 1 98 ? -0.662 -6.809 -8.848 1.00 98.31 98 ASN A CA 1
ATOM 812 C C . ASN A 1 98 ? -1.545 -6.381 -10.019 1.00 98.31 98 ASN A C 1
ATOM 814 O O . ASN A 1 98 ? -1.558 -7.053 -11.047 1.00 98.31 98 ASN A O 1
ATOM 818 N N . GLU A 1 99 ? -2.269 -5.275 -9.866 1.00 98.31 99 GLU A N 1
ATOM 819 C CA . GLU A 1 99 ? -3.184 -4.790 -10.892 1.00 98.31 99 GLU A CA 1
ATOM 820 C C . GLU A 1 99 ? -2.431 -4.268 -12.116 1.00 98.31 99 GLU A C 1
ATOM 822 O O . GLU A 1 99 ? -2.770 -4.619 -13.242 1.00 98.31 99 GLU A O 1
ATOM 827 N N . LEU A 1 100 ? -1.361 -3.494 -11.919 1.00 97.88 100 LEU A N 1
ATOM 828 C CA . LEU A 1 100 ? -0.555 -3.000 -13.035 1.00 97.88 100 LEU A CA 1
ATOM 829 C C . LEU A 1 100 ? 0.134 -4.135 -13.795 1.00 97.88 100 LEU A C 1
ATOM 831 O O . LEU A 1 100 ? 0.207 -4.081 -15.023 1.00 97.88 100 LEU A O 1
ATOM 835 N N . ARG A 1 101 ? 0.583 -5.185 -13.096 1.00 96.69 101 ARG A N 1
ATOM 836 C CA . ARG A 1 101 ? 1.121 -6.394 -13.735 1.00 96.69 101 ARG A CA 1
ATOM 837 C C . ARG A 1 101 ? 0.034 -7.131 -14.514 1.00 96.69 101 ARG A C 1
ATOM 839 O O . ARG A 1 101 ? 0.256 -7.513 -15.657 1.00 96.69 101 ARG A O 1
ATOM 846 N N . ARG A 1 102 ? -1.164 -7.278 -13.935 1.00 97.00 102 ARG A N 1
ATOM 847 C CA . ARG A 1 102 ? -2.328 -7.909 -14.587 1.00 97.00 102 ARG A CA 1
ATOM 848 C C . ARG A 1 102 ? -2.738 -7.190 -15.874 1.00 97.00 102 ARG A C 1
ATOM 850 O O . ARG A 1 102 ? -3.139 -7.846 -16.828 1.00 97.00 102 ARG A O 1
ATOM 857 N N . LEU A 1 103 ? -2.616 -5.865 -15.905 1.00 95.31 103 LEU A N 1
ATOM 858 C CA . LEU A 1 103 ? -2.891 -5.028 -17.077 1.00 95.31 103 LEU A CA 1
ATOM 859 C C . LEU A 1 103 ? -1.711 -4.949 -18.066 1.00 95.31 103 LEU A C 1
ATOM 861 O O . LEU A 1 103 ? -1.798 -4.213 -19.045 1.00 95.31 103 LEU A O 1
ATOM 865 N N . GLY A 1 104 ? -0.592 -5.637 -17.808 1.00 93.81 104 GLY A N 1
ATOM 866 C CA . GLY A 1 104 ? 0.612 -5.580 -18.646 1.00 93.81 104 GLY A CA 1
ATOM 867 C C . GLY A 1 104 ? 1.341 -4.230 -18.622 1.00 93.81 104 GLY A C 1
ATOM 868 O O . GLY A 1 104 ? 2.194 -3.972 -19.464 1.00 93.81 104 GLY A O 1
ATOM 869 N N . SER A 1 105 ? 1.014 -3.351 -17.668 1.00 94.62 105 SER A N 1
ATOM 870 C CA . SER A 1 105 ? 1.629 -2.022 -17.527 1.00 94.62 105 SER A CA 1
ATOM 871 C C . SER A 1 105 ? 3.019 -2.060 -16.890 1.00 94.62 105 SER A C 1
ATOM 873 O O . SER A 1 105 ? 3.765 -1.088 -17.008 1.00 94.62 105 SER A O 1
ATOM 875 N N . ILE A 1 106 ? 3.353 -3.151 -16.200 1.00 94.81 106 ILE A N 1
ATOM 876 C CA . ILE A 1 106 ? 4.689 -3.478 -15.689 1.00 94.81 106 ILE A CA 1
ATOM 877 C C . ILE A 1 106 ? 5.012 -4.932 -16.034 1.00 94.81 106 ILE A C 1
ATOM 879 O O . ILE A 1 106 ? 4.105 -5.751 -16.177 1.00 94.81 106 ILE A O 1
ATOM 883 N N . ASN A 1 107 ? 6.299 -5.251 -16.137 1.00 92.12 107 ASN A N 1
ATOM 884 C CA . ASN A 1 107 ? 6.807 -6.573 -16.520 1.00 92.12 107 ASN A CA 1
ATOM 885 C C . ASN A 1 107 ? 7.610 -7.270 -15.406 1.00 92.12 107 ASN A C 1
ATOM 887 O O . ASN A 1 107 ? 8.248 -8.287 -15.662 1.00 92.12 107 ASN A O 1
ATOM 891 N N . TYR A 1 108 ? 7.597 -6.724 -14.190 1.00 92.00 108 TYR A N 1
ATOM 892 C CA . TYR A 1 108 ? 8.295 -7.268 -13.028 1.00 92.00 108 TYR A CA 1
ATOM 893 C C . TYR A 1 108 ? 7.315 -7.7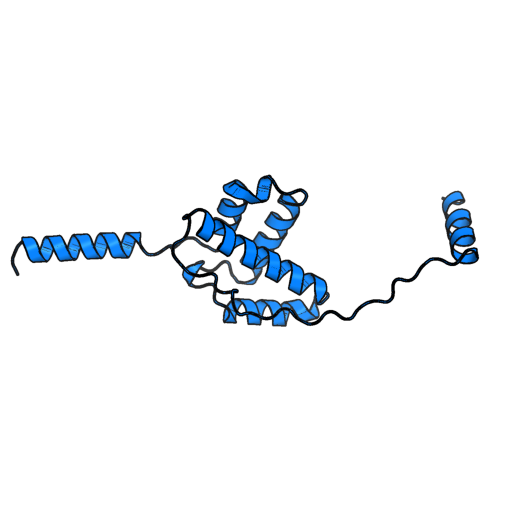46 -11.956 1.00 92.00 108 TYR A C 1
ATOM 895 O O . TYR A 1 108 ? 6.137 -7.374 -11.930 1.00 92.00 108 TYR A O 1
ATOM 903 N N . GLU A 1 109 ? 7.817 -8.611 -11.078 1.00 93.69 109 GLU A N 1
ATOM 904 C CA . GLU A 1 109 ? 7.040 -9.192 -9.989 1.00 93.69 109 GLU A CA 1
ATOM 905 C C . GLU A 1 109 ? 6.716 -8.175 -8.897 1.00 93.69 109 GLU A C 1
ATOM 907 O O . GLU A 1 109 ? 7.417 -7.186 -8.686 1.00 93.69 109 GLU A O 1
ATOM 912 N N . ASN A 1 110 ? 5.634 -8.441 -8.167 1.00 96.50 110 ASN A N 1
ATOM 913 C CA . ASN A 1 110 ? 5.260 -7.613 -7.033 1.00 96.50 110 ASN A CA 1
ATOM 914 C C . ASN A 1 110 ? 6.242 -7.844 -5.865 1.00 96.50 110 ASN A C 1
ATOM 916 O O . ASN A 1 110 ? 6.284 -8.960 -5.328 1.00 96.50 110 ASN A O 1
ATOM 920 N N . PRO A 1 111 ? 6.964 -6.807 -5.399 1.00 96.19 111 PRO A N 1
ATOM 921 C CA . PRO A 1 111 ? 7.967 -6.943 -4.341 1.00 96.19 111 PRO A CA 1
ATOM 922 C C . PRO A 1 111 ? 7.363 -7.331 -2.983 1.00 96.19 111 PRO A C 1
ATOM 924 O O . PRO A 1 111 ? 8.072 -7.793 -2.093 1.00 96.19 111 PRO A O 1
ATOM 927 N N . LEU A 1 112 ? 6.047 -7.180 -2.805 1.00 97.00 112 LEU A N 1
ATOM 928 C CA . LEU A 1 112 ? 5.338 -7.458 -1.553 1.00 97.00 112 LEU A CA 1
ATOM 929 C C . LEU A 1 112 ? 4.664 -8.841 -1.536 1.00 97.00 112 LEU A C 1
ATOM 931 O O . LEU A 1 112 ? 3.889 -9.150 -0.628 1.00 97.00 112 LEU A O 1
ATOM 935 N N . THR A 1 113 ? 4.934 -9.696 -2.529 1.00 94.75 113 THR A N 1
ATOM 936 C CA . THR A 1 113 ? 4.251 -10.993 -2.698 1.00 94.75 113 THR A CA 1
ATOM 937 C C . THR A 1 113 ? 4.424 -11.932 -1.502 1.00 94.75 113 THR A C 1
ATOM 939 O O . THR A 1 113 ? 3.470 -12.616 -1.119 1.00 94.75 113 THR A O 1
ATOM 942 N N . HIS A 1 114 ? 5.596 -11.933 -0.870 1.00 92.94 114 HIS A N 1
ATOM 943 C CA . HIS A 1 114 ? 5.937 -12.874 0.205 1.00 92.94 114 HIS A CA 1
ATOM 944 C C . HIS A 1 114 ? 5.926 -12.253 1.602 1.00 92.94 114 HIS A C 1
ATOM 946 O O . HIS A 1 114 ? 6.214 -12.926 2.592 1.00 92.94 114 HIS A O 1
ATOM 952 N N . ILE A 1 115 ? 5.572 -10.973 1.707 1.00 93.44 115 ILE A N 1
ATOM 953 C CA . ILE A 1 115 ? 5.506 -10.300 2.996 1.00 93.44 115 ILE A CA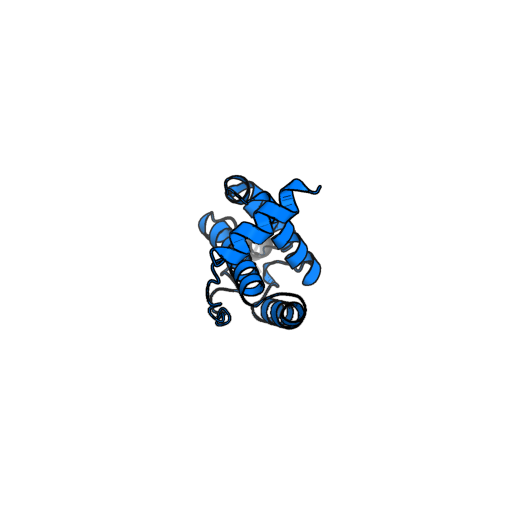 1
ATOM 954 C C . ILE A 1 115 ? 4.267 -10.789 3.743 1.00 93.44 115 ILE A C 1
ATOM 956 O O . ILE A 1 115 ? 3.153 -10.775 3.220 1.00 93.44 115 ILE A O 1
ATOM 960 N N . ARG A 1 116 ? 4.456 -11.205 4.996 1.00 93.00 116 ARG A N 1
ATOM 961 C CA . ARG A 1 116 ? 3.355 -11.603 5.876 1.00 93.00 116 ARG A CA 1
ATOM 962 C C . ARG A 1 116 ? 2.706 -10.375 6.503 1.00 93.00 116 ARG A C 1
ATOM 964 O O . ARG A 1 116 ? 3.398 -9.455 6.951 1.00 93.00 116 ARG A O 1
ATOM 971 N N . GLN A 1 117 ? 1.378 -10.368 6.540 1.00 92.38 117 GLN A N 1
ATOM 972 C CA . GLN A 1 117 ? 0.620 -9.432 7.366 1.00 92.38 117 GLN A CA 1
ATOM 973 C C . GLN A 1 117 ? 0.834 -9.750 8.849 1.00 92.38 117 GLN A C 1
ATOM 975 O O . GLN A 1 117 ? 1.129 -10.886 9.223 1.00 92.38 117 GLN A O 1
ATOM 980 N N . PHE A 1 118 ? 0.720 -8.727 9.687 1.00 89.88 118 PHE A N 1
ATOM 981 C CA . PHE A 1 118 ? 0.784 -8.898 11.131 1.00 89.88 118 PHE A CA 1
ATOM 982 C C . PHE A 1 118 ? -0.521 -9.514 11.638 1.00 89.88 118 PHE A C 1
ATOM 984 O O . PHE A 1 118 ? -1.592 -9.224 11.104 1.00 89.88 118 PHE A O 1
ATOM 991 N N . LYS A 1 119 ? -0.447 -10.341 12.685 1.00 88.19 119 LYS A N 1
ATOM 992 C CA . LYS A 1 119 ? -1.648 -10.881 13.328 1.00 88.19 119 LYS A CA 1
ATOM 993 C C . LYS A 1 119 ? -2.365 -9.754 14.074 1.00 88.19 119 LYS A C 1
ATOM 995 O O . LYS A 1 119 ? -1.779 -9.131 14.957 1.00 88.19 119 LYS A O 1
ATOM 1000 N N . GLU A 1 120 ? -3.615 -9.495 13.715 1.00 85.25 120 GLU A N 1
ATOM 1001 C CA . GLU A 1 120 ? -4.461 -8.545 14.437 1.00 85.25 120 GLU A CA 1
ATOM 1002 C C . GLU A 1 120 ? -4.993 -9.205 15.711 1.00 85.25 120 GLU A C 1
ATOM 1004 O O . GLU A 1 120 ? -5.330 -10.391 15.713 1.00 85.25 120 GLU A O 1
ATOM 1009 N N . LYS A 1 121 ? -5.027 -8.450 16.813 1.00 79.44 121 LYS A N 1
ATOM 1010 C CA . LYS A 1 121 ? -5.791 -8.870 17.987 1.00 79.44 121 LYS A CA 1
ATOM 1011 C C . LYS A 1 121 ? -7.261 -8.647 17.661 1.00 79.44 121 LYS A C 1
ATOM 1013 O O . LYS A 1 121 ? -7.625 -7.550 17.241 1.00 79.44 121 LYS A O 1
ATOM 1018 N N . GLU A 1 122 ? -8.080 -9.673 17.848 1.00 72.50 122 GLU A N 1
ATOM 1019 C CA . GLU A 1 122 ? -9.525 -9.487 17.834 1.00 72.50 122 GLU A CA 1
ATOM 1020 C C . GLU A 1 122 ? -9.882 -8.546 18.984 1.00 72.50 122 GLU A C 1
ATOM 1022 O O . GLU A 1 122 ? -9.437 -8.722 20.120 1.00 72.50 122 GLU A O 1
ATOM 1027 N N . HIS A 1 123 ? -10.603 -7.481 18.656 1.00 70.56 123 HIS A N 1
ATOM 1028 C CA . HIS A 1 123 ? -11.185 -6.610 19.657 1.00 70.56 123 HIS A CA 1
ATOM 1029 C C . HIS A 1 123 ? -12.592 -7.123 19.925 1.00 70.56 123 HIS A C 1
ATOM 1031 O O . HIS A 1 123 ? -13.378 -7.243 18.983 1.00 70.56 123 HIS A O 1
ATOM 1037 N N . ASP A 1 124 ? -12.907 -7.395 21.190 1.00 73.69 124 ASP A N 1
ATOM 1038 C CA . ASP A 1 124 ? -14.272 -7.718 21.579 1.00 73.69 124 ASP A CA 1
ATOM 1039 C C . ASP A 1 124 ? -15.185 -6.562 21.167 1.00 73.69 124 ASP A C 1
ATOM 1041 O O . ASP A 1 124 ? -14.988 -5.404 21.555 1.00 73.69 124 ASP A O 1
ATOM 1045 N N . LEU A 1 125 ? -16.175 -6.872 20.331 1.00 78.38 125 LEU A N 1
ATOM 1046 C CA . LEU A 1 125 ? -17.214 -5.920 19.974 1.00 78.38 125 LEU A CA 1
ATOM 1047 C C . LEU A 1 125 ? -17.981 -5.575 21.251 1.00 78.38 125 LEU A C 1
ATOM 1049 O O . LEU A 1 125 ? -18.709 -6.402 21.797 1.00 78.38 125 LEU A O 1
ATOM 1053 N N . ARG A 1 126 ? -17.823 -4.342 21.736 1.00 83.38 126 ARG A N 1
ATOM 1054 C CA . ARG A 1 126 ? -18.631 -3.827 22.839 1.00 83.38 126 ARG A CA 1
ATOM 1055 C C . ARG A 1 126 ? -19.925 -3.252 22.286 1.00 83.38 126 ARG A C 1
ATOM 1057 O O . ARG A 1 126 ? -19.909 -2.330 21.473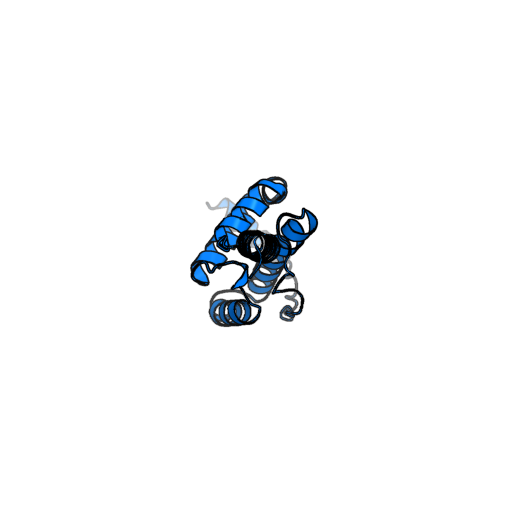 1.00 83.38 126 ARG A O 1
ATOM 1064 N N . PHE A 1 127 ? -21.039 -3.762 22.789 1.00 86.88 127 PHE A N 1
ATOM 1065 C CA . PHE A 1 127 ? -22.353 -3.171 22.584 1.00 86.88 127 PHE A CA 1
ATOM 1066 C C . PHE A 1 127 ? -22.666 -2.213 23.731 1.00 86.88 127 PHE A C 1
ATOM 1068 O O . PHE A 1 127 ? -22.218 -2.417 24.860 1.00 86.88 127 PHE A O 1
ATOM 1075 N N . LEU A 1 128 ? -23.427 -1.161 23.434 1.00 88.88 128 LEU A N 1
ATOM 1076 C CA . LEU A 1 128 ? -23.993 -0.313 24.476 1.00 88.88 128 LEU A CA 1
ATOM 1077 C C . LEU A 1 128 ? -25.081 -1.103 25.204 1.00 88.88 128 LEU A C 1
ATOM 1079 O O . LEU A 1 128 ? -25.986 -1.654 24.575 1.00 88.88 128 LEU A O 1
ATOM 1083 N N . SER A 1 129 ? -25.001 -1.143 26.527 1.00 91.19 129 SER A N 1
ATOM 1084 C CA . SER A 1 129 ? -26.093 -1.611 27.374 1.00 91.19 129 SER A CA 1
ATOM 1085 C C . SER A 1 129 ? -27.282 -0.645 27.309 1.00 91.19 129 SER A C 1
ATOM 1087 O O . SER A 1 129 ? -27.149 0.522 26.931 1.00 91.19 129 SER A O 1
ATOM 1089 N N . GLY A 1 130 ? -28.470 -1.114 27.702 1.00 94.12 130 GLY A N 1
ATOM 1090 C CA . GLY A 1 130 ? -29.686 -0.294 27.661 1.00 94.12 130 GLY A CA 1
ATOM 1091 C C . GLY A 1 130 ? -29.573 1.016 28.454 1.00 94.12 130 GLY A C 1
ATOM 1092 O O . GLY A 1 130 ? -30.071 2.049 28.008 1.00 94.12 130 GLY A O 1
ATOM 1093 N N . SER A 1 131 ? -28.865 1.004 29.586 1.00 91.94 131 SER A N 1
ATOM 1094 C CA . SER A 1 131 ? -28.612 2.198 30.402 1.00 91.94 131 SER A CA 1
ATOM 1095 C C . SER A 1 131 ? -27.670 3.191 29.715 1.00 91.94 131 SER A C 1
ATOM 1097 O O . SER A 1 131 ? -27.922 4.394 29.744 1.00 91.94 131 SER A O 1
ATOM 1099 N N . GLU A 1 132 ? -26.624 2.710 29.040 1.00 93.75 132 GLU A N 1
ATOM 1100 C CA . GLU A 1 132 ? -25.704 3.557 28.269 1.00 93.75 132 GLU A CA 1
ATOM 1101 C C . GLU A 1 132 ? -26.400 4.193 27.060 1.00 93.75 132 GLU A C 1
ATOM 1103 O O . GLU A 1 132 ? -26.160 5.362 26.758 1.00 93.75 132 GLU A O 1
ATOM 1108 N N . ILE A 1 133 ? -27.317 3.467 26.407 1.00 94.62 133 ILE A N 1
ATOM 1109 C CA . ILE A 1 133 ? -28.152 4.019 25.329 1.00 94.62 133 ILE A CA 1
ATOM 1110 C C . ILE A 1 133 ? -29.014 5.167 25.865 1.00 94.62 133 ILE A C 1
ATOM 1112 O O . ILE A 1 133 ? -29.067 6.237 25.257 1.00 94.62 133 ILE A O 1
ATOM 1116 N N . GLN A 1 134 ? -29.664 4.981 27.018 1.00 94.69 134 GLN A N 1
ATOM 1117 C CA . GLN A 1 134 ? -30.480 6.031 27.634 1.00 94.69 134 GLN A CA 1
ATOM 1118 C C . GLN A 1 134 ? -29.646 7.264 28.011 1.00 94.69 134 GLN A C 1
ATOM 1120 O O . GLN A 1 134 ? -30.070 8.389 27.741 1.00 94.69 134 GLN A O 1
ATOM 1125 N N . GLN A 1 135 ? -28.449 7.068 28.572 1.00 93.19 135 GLN A N 1
ATOM 1126 C CA . GLN A 1 135 ? -27.529 8.165 28.889 1.00 93.19 135 GLN A CA 1
ATOM 1127 C C . GLN A 1 135 ? -27.074 8.922 27.635 1.00 93.19 135 GLN A C 1
ATOM 1129 O O . GLN A 1 135 ? -27.092 10.154 27.622 1.00 93.19 135 GLN A O 1
ATOM 1134 N N . LEU A 1 136 ? -26.724 8.205 26.564 1.00 91.69 136 LEU A N 1
ATOM 1135 C CA . LEU A 1 136 ? -26.337 8.809 25.289 1.00 91.69 136 LEU A CA 1
ATOM 1136 C C . LEU A 1 136 ? -27.469 9.680 24.721 1.00 91.69 136 LEU A C 1
ATOM 1138 O O . LEU A 1 136 ? -27.247 10.838 24.356 1.00 91.69 136 LEU A O 1
ATOM 1142 N N . LEU A 1 137 ? -28.700 9.159 24.701 1.00 94.62 137 LEU A N 1
ATOM 1143 C CA . LEU A 1 137 ? -29.873 9.878 24.196 1.00 94.62 137 LEU A CA 1
ATOM 1144 C C . LEU A 1 137 ? -30.223 11.107 25.046 1.00 94.62 137 LEU A C 1
ATOM 1146 O O . LEU A 1 137 ? -30.605 12.139 24.496 1.00 94.62 137 LEU A O 1
ATOM 1150 N N . ALA A 1 138 ? -30.082 11.022 26.370 1.00 92.00 138 ALA A N 1
ATOM 1151 C CA . ALA A 1 138 ? -30.346 12.144 27.269 1.00 92.00 138 ALA A CA 1
ATOM 1152 C C . ALA A 1 138 ? -29.351 13.299 27.069 1.00 92.00 138 ALA A C 1
ATOM 1154 O O . ALA A 1 138 ? -29.752 14.463 27.078 1.00 92.00 138 ALA A O 1
ATOM 1155 N N . ASN A 1 139 ? -28.072 12.986 26.845 1.00 88.31 139 ASN A N 1
ATOM 1156 C CA . ASN A 1 139 ? -27.033 13.989 26.595 1.00 88.31 139 ASN A CA 1
ATOM 1157 C C . ASN A 1 139 ? -27.175 14.647 25.215 1.00 88.31 139 ASN A C 1
ATOM 1159 O O . ASN A 1 139 ? -26.899 15.833 25.072 1.00 88.31 139 ASN A O 1
ATOM 1163 N N . SER A 1 140 ? -27.690 13.913 24.227 1.00 81.62 140 SER A N 1
ATOM 1164 C CA . SER A 1 140 ? -27.908 14.410 22.859 1.00 81.62 140 SER A CA 1
ATOM 1165 C C . SER A 1 140 ? -28.989 15.497 22.758 1.00 81.62 140 SER A C 1
ATOM 1167 O O . SER A 1 140 ? -29.015 16.237 21.786 1.00 81.62 140 SER A O 1
ATOM 1169 N N . LYS A 1 141 ? -29.897 15.589 23.740 1.00 79.94 141 LYS A N 1
ATOM 1170 C CA . LYS A 1 141 ? -30.998 16.571 23.771 1.00 79.94 141 LYS A CA 1
ATOM 1171 C C . LYS A 1 141 ? -30.646 17.873 24.504 1.00 79.94 141 LYS A C 1
ATOM 1173 O O . LYS A 1 141 ? -31.500 18.745 24.620 1.00 79.94 141 LYS A O 1
ATOM 1178 N N . LYS A 1 142 ? -29.438 17.967 25.069 1.00 65.69 142 LYS A N 1
ATOM 1179 C CA . LYS A 1 142 ? -28.963 19.122 25.852 1.00 65.69 142 LYS A CA 1
ATOM 1180 C C . LYS A 1 142 ? -27.986 20.025 25.080 1.00 65.69 142 LYS A C 1
ATOM 1182 O O . LYS A 1 142 ? -27.533 21.015 25.648 1.00 65.69 142 LYS A O 1
ATOM 1187 N N . SER A 1 143 ? -27.660 19.682 23.832 1.00 51.19 143 SER A N 1
ATOM 1188 C CA . SER A 1 143 ? -26.926 20.518 22.866 1.00 51.19 143 SER A CA 1
ATOM 1189 C C . SER A 1 143 ? -27.868 21.010 21.782 1.00 51.19 143 SER A C 1
ATOM 1191 O O . SER A 1 143 ? -27.601 22.117 21.275 1.00 51.19 143 SER A O 1
#

Secondary structure (DSSP, 8-state):
--HHHHHHHHHHHHHHHHHS---BHHHHHHHHHHHTGGGSTTHHHHHHHHHHHHHHTT--BGGG--HHHHHHHHHHHTTTS-HHHHHHHHHHHHHHHHHHHHTTS--S--TTTTPPPPPPPPPP-PPPPHHHHHHHHHHHT--

pLDDT: mean 91.59, std 9.89, range [51.19, 98.75]

Organism: NCBI:txid1121868

Sequence (143 aa):
MDALAYENKMALQRKIKASFDNRRLSELIDLWHKLHGKALKDGLRRYKLLFRMAERVNNPIATQFTSEVFAHYRQERANEVSVGTLNREHAYMRAVFNELRRLGSINYENPLTHIRQFKEKEHDLRFLSGSEIQQLLANSKKS

Radius of gyration: 23.03 Å; chains: 1; bounding box: 64×33×70 Å